Protein AF-A0AAX2MD12-F1 (afdb_monomer_lite)

Sequence (86 aa):
MQRLKDKVGNCSNASSEVESHDVWGVLIGDPGRGIPAIIEMATYARFNCVIGSAALARPDMMLDPHCQTMGLYGPECWTYTLPISC

Radius of gyration: 22.0 Å; chains: 1; bounding box: 60×24×50 Å

pLDDT: mean 83.23, std 18.04, range [32.66, 98.25]

Foldseek 3Di:
DADWDPDPDPPVDTHDDDDDDPDDDDDQDDPPCVCVSCVVVVVVVVVVVVVVVVVVVVCVLVVPVQCVVVVHDDPVSVVPPDPPDD

Organism: Chromobacterium violaceum (NCBI:txid536)

InterPro domains:
  IPR052904 Acyl-CoA dehydrogenase-like protein [PTHR42707] (1-58)

S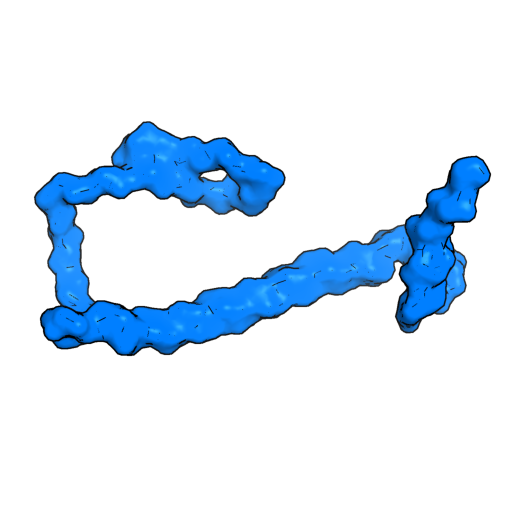econdary structure (DSSP, 8-state):
--EE---SS-TTS--EE---SS------SSTT-HHHHHHHHHHHHHHHHHHHHHHHHHHHHHH-HHHHHTT--SHHHHHHS-----

Structure (mmCIF, N/CA/C/O backbone):
data_AF-A0AAX2MD12-F1
#
_entry.id   AF-A0AAX2MD12-F1
#
loop_
_atom_site.group_PDB
_atom_site.id
_atom_site.type_symbol
_atom_site.label_atom_id
_atom_site.label_alt_id
_atom_site.label_comp_id
_atom_site.label_asym_id
_atom_site.label_entity_id
_atom_site.label_seq_id
_atom_site.pdbx_PDB_ins_code
_atom_site.Cartn_x
_atom_site.Cartn_y
_atom_site.Cartn_z
_atom_site.occupancy
_atom_site.B_iso_or_equiv
_atom_site.auth_seq_id
_atom_site.auth_comp_id
_atom_site.auth_asym_id
_atom_site.auth_atom_id
_atom_site.pdbx_PDB_model_num
ATOM 1 N N . MET A 1 1 ? 1.488 12.844 15.049 1.00 76.06 1 MET A N 1
ATOM 2 C CA . MET A 1 1 ? 2.571 12.346 14.168 1.00 76.06 1 MET A CA 1
ATOM 3 C C . MET A 1 1 ? 3.825 12.284 15.019 1.00 76.06 1 MET A C 1
ATOM 5 O O . MET A 1 1 ? 4.222 13.335 15.500 1.00 76.06 1 MET A O 1
ATOM 9 N N . GLN A 1 2 ? 4.377 11.096 15.273 1.00 89.69 2 GLN A N 1
ATOM 10 C CA . GLN A 1 2 ? 5.537 10.937 16.161 1.00 89.69 2 GLN A CA 1
ATOM 11 C C . GLN A 1 2 ? 6.840 11.255 15.416 1.00 89.69 2 GLN A C 1
ATOM 13 O O . GLN A 1 2 ? 7.590 12.145 15.805 1.00 89.69 2 GLN A O 1
ATOM 18 N N . ARG A 1 3 ? 7.096 10.560 14.298 1.00 93.62 3 ARG A N 1
ATOM 19 C CA . ARG A 1 3 ? 8.342 10.702 13.528 1.00 93.62 3 ARG A CA 1
ATOM 20 C C . ARG A 1 3 ? 8.167 10.280 12.066 1.00 93.62 3 ARG A C 1
ATOM 22 O O . ARG A 1 3 ? 7.287 9.475 11.757 1.00 93.62 3 ARG A O 1
ATOM 29 N N . LEU A 1 4 ? 9.017 10.799 11.177 1.00 95.50 4 LEU A N 1
ATOM 30 C CA . LEU A 1 4 ? 9.203 10.277 9.818 1.00 95.50 4 LEU A CA 1
ATOM 31 C C . LEU A 1 4 ? 10.271 9.184 9.790 1.00 95.50 4 LEU A C 1
ATOM 33 O O . LEU A 1 4 ? 11.284 9.266 10.480 1.00 95.50 4 LEU A O 1
ATOM 37 N N . LYS A 1 5 ? 10.052 8.163 8.967 1.00 94.50 5 LYS A N 1
ATOM 38 C CA . LYS A 1 5 ? 11.024 7.087 8.786 1.00 94.50 5 LYS A CA 1
ATOM 39 C C . LYS A 1 5 ? 12.239 7.597 8.020 1.00 94.50 5 LYS A C 1
ATOM 41 O O . LYS A 1 5 ? 12.081 8.192 6.955 1.00 94.50 5 LYS A O 1
ATOM 46 N N . ASP A 1 6 ? 13.421 7.279 8.534 1.00 95.44 6 ASP A N 1
ATOM 47 C CA . ASP A 1 6 ? 14.659 7.338 7.766 1.00 95.44 6 ASP A CA 1
ATOM 48 C C . ASP A 1 6 ? 14.746 6.073 6.904 1.00 95.44 6 ASP A C 1
ATOM 50 O O . ASP A 1 6 ? 14.728 4.953 7.422 1.00 95.44 6 ASP A O 1
ATOM 54 N N . LYS A 1 7 ? 14.691 6.235 5.580 1.00 96.25 7 LYS A N 1
ATOM 55 C 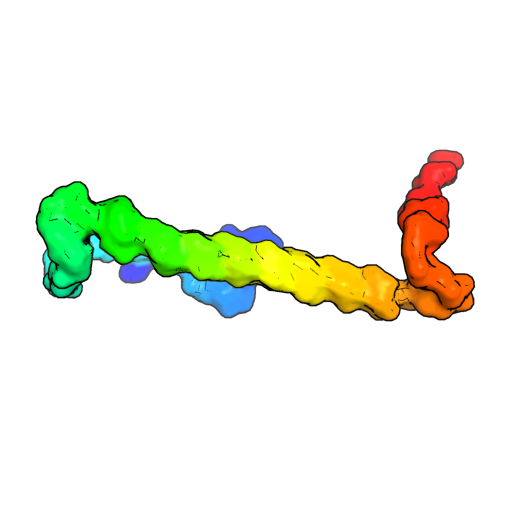CA . LYS A 1 7 ? 14.475 5.130 4.639 1.00 96.25 7 LYS A CA 1
ATOM 56 C C . LYS A 1 7 ? 15.677 4.960 3.725 1.00 96.25 7 LYS A C 1
ATOM 58 O O . LYS A 1 7 ? 16.195 5.927 3.190 1.00 96.25 7 LYS A O 1
ATOM 63 N N . VAL A 1 8 ? 16.029 3.703 3.454 1.00 97.00 8 VAL A N 1
ATOM 64 C CA . VAL A 1 8 ? 17.082 3.328 2.489 1.00 97.00 8 VAL A CA 1
ATOM 65 C C . VAL A 1 8 ? 16.722 3.670 1.035 1.00 97.00 8 VAL A C 1
ATOM 67 O O . VAL A 1 8 ? 17.591 3.829 0.188 1.00 97.00 8 VAL A O 1
ATOM 70 N N . GLY A 1 9 ? 15.430 3.790 0.735 1.00 93.94 9 GLY A N 1
ATOM 71 C CA . GLY A 1 9 ? 14.913 4.122 -0.585 1.00 93.94 9 GLY A CA 1
ATOM 72 C C . GLY A 1 9 ? 13.485 4.648 -0.497 1.00 93.94 9 GLY A C 1
ATOM 73 O O . GLY A 1 9 ? 12.896 4.721 0.585 1.00 93.94 9 GLY A O 1
ATOM 74 N N . ASN A 1 10 ? 12.909 5.026 -1.642 1.00 94.75 10 ASN A N 1
ATOM 75 C CA . ASN A 1 10 ? 11.595 5.679 -1.692 1.00 94.75 10 ASN A CA 1
ATOM 76 C C . ASN A 1 10 ? 11.527 6.919 -0.765 1.00 94.75 10 ASN A C 1
ATOM 78 O O . ASN A 1 10 ? 10.503 7.172 -0.127 1.00 94.75 10 ASN A O 1
ATOM 82 N N . CYS A 1 11 ? 12.636 7.657 -0.628 1.00 95.69 11 CYS A N 1
ATOM 83 C CA . CYS A 1 11 ? 12.771 8.794 0.293 1.00 95.69 11 CYS A CA 1
ATOM 84 C C . CYS A 1 11 ? 11.906 9.993 -0.113 1.00 95.69 11 CYS A C 1
ATOM 86 O O . CYS A 1 11 ? 11.568 10.816 0.728 1.00 95.69 11 CYS A O 1
ATOM 88 N N . SER A 1 12 ? 11.500 10.054 -1.385 1.00 95.38 12 SER A N 1
ATOM 89 C CA . SER A 1 12 ? 10.546 11.037 -1.902 1.00 95.38 12 SER A CA 1
ATOM 90 C C . SER A 1 12 ? 9.148 10.903 -1.292 1.00 95.38 12 SER A C 1
ATOM 92 O O . SER A 1 12 ? 8.412 11.883 -1.233 1.00 95.38 12 SER A O 1
ATOM 94 N N . ASN A 1 13 ? 8.767 9.714 -0.816 1.00 95.75 13 ASN A N 1
ATOM 95 C CA . ASN A 1 13 ? 7.494 9.507 -0.131 1.00 95.75 13 ASN A CA 1
ATOM 96 C C . ASN A 1 13 ? 7.631 9.835 1.368 1.00 95.75 13 ASN A C 1
ATOM 98 O O . ASN A 1 13 ? 8.495 9.279 2.038 1.00 95.75 13 ASN A O 1
ATOM 102 N N . ALA A 1 14 ? 6.774 10.666 1.956 1.00 96.25 14 ALA A N 1
ATOM 103 C CA . ALA A 1 14 ? 6.814 10.913 3.401 1.00 96.25 14 ALA A CA 1
ATOM 104 C C . ALA A 1 14 ? 6.093 9.778 4.150 1.00 96.25 14 ALA A C 1
ATOM 106 O O . ALA A 1 14 ? 4.874 9.653 4.085 1.00 96.25 14 ALA A O 1
ATOM 107 N N . SER A 1 15 ? 6.835 8.922 4.858 1.00 96.50 15 SER A N 1
ATOM 108 C CA . SER A 1 15 ? 6.259 7.808 5.628 1.00 96.50 15 SER A CA 1
ATOM 109 C C . SER A 1 15 ? 6.416 8.067 7.125 1.00 96.50 15 SER A C 1
ATOM 111 O O . SER A 1 15 ? 7.543 8.198 7.597 1.00 96.50 15 SER A O 1
ATOM 113 N N . SER A 1 16 ? 5.307 8.135 7.864 1.00 95.69 16 SER A N 1
ATOM 114 C CA . SER A 1 16 ? 5.275 8.512 9.283 1.00 95.69 16 SER A CA 1
ATOM 115 C C . SER A 1 16 ? 4.840 7.376 10.213 1.00 95.69 16 SER A C 1
ATOM 117 O O . SER A 1 16 ? 4.178 6.422 9.804 1.00 95.69 16 SER A O 1
ATOM 119 N N . GLU A 1 17 ? 5.217 7.496 11.484 1.00 95.94 17 GLU A N 1
ATOM 120 C CA . GLU A 1 17 ? 4.683 6.725 12.611 1.00 95.94 17 GLU A CA 1
ATOM 121 C C . GLU A 1 17 ? 3.629 7.582 13.334 1.00 95.94 17 GLU A C 1
ATOM 123 O O . GLU A 1 17 ? 3.886 8.739 13.695 1.00 95.94 17 GLU A O 1
ATOM 128 N N . VAL A 1 18 ? 2.413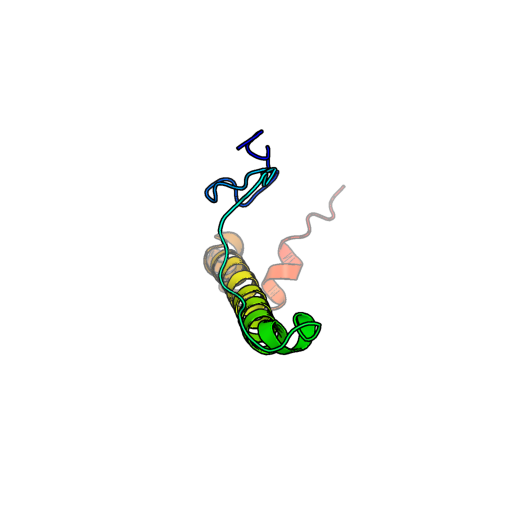 7.047 13.496 1.00 94.44 18 VAL A N 1
ATOM 129 C CA . VAL A 1 18 ? 1.257 7.779 14.036 1.00 94.44 18 VAL A CA 1
ATOM 130 C C . VAL A 1 18 ? 0.551 6.942 15.091 1.00 94.44 18 VAL A C 1
ATOM 132 O O . VAL A 1 18 ? 0.150 5.814 14.828 1.00 94.44 18 VAL A O 1
ATOM 135 N N . GLU A 1 19 ? 0.352 7.536 16.263 1.00 94.38 19 GLU A N 1
ATOM 136 C CA . GLU A 1 19 ? -0.553 7.037 17.294 1.00 94.38 19 GLU A CA 1
ATOM 137 C C . GLU A 1 19 ? -1.888 7.767 17.170 1.00 94.38 19 GLU A C 1
ATOM 139 O O . GLU A 1 19 ? -1.927 8.981 16.946 1.00 94.38 19 GLU A O 1
ATOM 144 N N . SER A 1 20 ? -2.978 7.011 17.270 1.00 92.38 20 SER A N 1
ATOM 145 C CA . SER A 1 20 ? -4.335 7.529 17.115 1.00 92.38 20 SER A CA 1
ATOM 146 C C . SER A 1 20 ? -5.058 7.433 18.453 1.00 92.38 20 SER A C 1
ATOM 148 O O . SER A 1 20 ? -5.418 6.338 18.877 1.00 92.38 20 SER A O 1
ATOM 150 N N . HIS A 1 21 ? -5.259 8.575 19.109 1.00 94.50 21 HIS A N 1
ATOM 151 C CA . HIS A 1 21 ? -6.051 8.692 20.334 1.00 94.50 21 HIS A CA 1
ATOM 152 C C . HIS A 1 21 ? -7.366 9.387 20.001 1.00 94.50 21 HIS A C 1
ATOM 154 O O . HIS A 1 21 ? -7.340 10.470 19.418 1.00 94.50 21 HIS A O 1
ATOM 160 N N . ASP A 1 22 ? -8.487 8.737 20.320 1.00 94.44 22 ASP A N 1
ATOM 161 C CA . ASP A 1 22 ? -9.848 9.242 20.088 1.00 94.44 22 ASP A CA 1
ATOM 162 C C . ASP A 1 22 ? -10.076 9.794 18.669 1.00 94.44 22 ASP A C 1
ATOM 164 O O . ASP A 1 22 ? -10.768 10.790 18.454 1.00 94.44 22 ASP A O 1
ATOM 168 N N . VAL A 1 23 ? -9.469 9.139 17.671 1.00 95.25 23 VAL A N 1
ATOM 169 C CA . VAL A 1 23 ? -9.609 9.544 16.273 1.00 95.25 23 VAL A CA 1
ATOM 170 C C . VAL A 1 23 ? -11.014 9.219 15.777 1.00 95.25 23 VAL A C 1
ATOM 172 O O . VAL A 1 23 ? -11.511 8.102 15.932 1.00 95.25 23 VAL A O 1
ATOM 175 N N . TRP A 1 24 ? -11.657 10.195 15.145 1.00 97.25 24 TRP A N 1
ATOM 176 C CA . TRP A 1 24 ? -12.925 9.963 14.472 1.00 97.25 24 TRP A CA 1
ATOM 177 C C . TRP A 1 24 ? -12.702 9.167 13.181 1.00 97.25 24 TRP A C 1
ATOM 179 O O . TRP A 1 24 ? -11.827 9.498 12.379 1.00 97.25 24 TRP A O 1
ATOM 189 N N . GLY A 1 25 ? -13.507 8.128 12.969 1.00 94.31 25 GLY A N 1
ATOM 190 C CA . GLY A 1 25 ? -13.458 7.288 11.778 1.00 94.31 25 GLY A CA 1
ATOM 191 C C . GLY A 1 25 ? -14.845 6.804 11.368 1.00 94.31 25 GLY A C 1
ATOM 192 O O . GLY A 1 25 ? -15.756 6.718 12.190 1.00 94.31 25 GLY A O 1
ATOM 193 N N . VAL A 1 26 ? -14.993 6.479 10.083 1.00 96.00 26 VAL A N 1
ATOM 194 C CA . VAL A 1 26 ? -16.219 5.905 9.512 1.00 96.00 26 VAL A CA 1
ATOM 195 C C . VAL A 1 26 ? -15.990 4.424 9.240 1.00 96.00 26 VAL A C 1
ATOM 197 O O . VAL A 1 26 ? -14.957 4.042 8.689 1.00 96.00 26 VAL A O 1
ATOM 200 N N . LEU A 1 27 ? -16.957 3.586 9.616 1.00 95.56 27 LEU A N 1
ATOM 201 C CA . LEU A 1 27 ? -16.911 2.159 9.318 1.00 95.56 27 LEU A CA 1
ATOM 202 C C . LEU A 1 27 ? -17.125 1.931 7.815 1.00 95.56 27 LEU A C 1
ATOM 204 O O . LEU A 1 27 ? -18.111 2.395 7.246 1.00 95.56 27 LEU A O 1
ATOM 208 N N . ILE A 1 28 ? -16.212 1.190 7.188 1.00 95.38 28 ILE A N 1
ATOM 209 C CA . ILE A 1 28 ? -16.330 0.749 5.796 1.00 95.38 28 ILE A CA 1
ATOM 210 C C . ILE A 1 28 ? -16.558 -0.764 5.798 1.00 95.38 28 ILE A C 1
ATOM 212 O O . ILE A 1 28 ? -15.707 -1.521 6.266 1.00 95.38 28 ILE A O 1
ATOM 216 N N . GLY A 1 29 ? -17.698 -1.190 5.253 1.00 93.19 29 GLY A N 1
ATOM 217 C CA . GLY A 1 29 ? -18.133 -2.588 5.262 1.00 93.19 29 GLY A CA 1
ATOM 218 C C . GLY A 1 29 ? -18.757 -3.020 6.592 1.00 93.19 29 GLY A C 1
ATOM 219 O O . GLY A 1 29 ? -19.110 -2.193 7.431 1.00 93.19 29 GLY A O 1
ATOM 220 N N . ASP A 1 30 ? -18.901 -4.333 6.774 1.00 95.38 30 ASP A N 1
ATOM 221 C CA . ASP A 1 30 ? -19.554 -4.901 7.955 1.00 95.38 30 ASP A CA 1
ATOM 222 C C . ASP A 1 30 ? -18.593 -5.051 9.152 1.00 95.38 30 ASP A C 1
ATOM 224 O O . ASP A 1 30 ? -17.409 -5.381 8.970 1.00 95.38 30 ASP A O 1
ATOM 228 N N . PRO A 1 31 ? -19.083 -4.896 10.400 1.00 95.12 31 PRO A N 1
ATOM 229 C CA . PRO A 1 31 ? -18.294 -5.162 11.599 1.00 95.12 31 PRO A CA 1
ATOM 230 C C . PRO A 1 31 ? -17.657 -6.559 11.574 1.00 95.12 31 PRO A C 1
ATOM 232 O O . PRO A 1 31 ? -18.303 -7.560 11.272 1.00 95.12 31 PRO A O 1
ATOM 235 N N . GLY A 1 32 ? -16.359 -6.637 11.880 1.00 95.25 32 GLY A N 1
ATOM 236 C CA . GLY A 1 32 ? -15.603 -7.896 11.859 1.00 95.25 32 GLY A CA 1
ATOM 237 C C . GLY A 1 32 ? -15.208 -8.397 10.462 1.00 95.25 32 GLY A C 1
ATOM 238 O O . GLY A 1 32 ? -14.526 -9.416 10.352 1.00 95.25 32 GLY A O 1
ATOM 239 N N . ARG A 1 33 ? -15.568 -7.685 9.384 1.00 96.06 33 ARG A N 1
ATOM 240 C CA . ARG A 1 33 ? -15.266 -8.058 7.988 1.00 96.06 33 ARG A CA 1
ATOM 241 C C . ARG A 1 33 ? -14.253 -7.116 7.321 1.00 96.06 33 ARG A C 1
ATOM 243 O O . ARG A 1 33 ? -14.304 -6.891 6.118 1.00 96.06 33 ARG A O 1
ATOM 250 N N . GLY A 1 34 ? -13.268 -6.628 8.079 1.00 95.88 34 GLY A N 1
ATOM 251 C CA . GLY A 1 34 ? -12.242 -5.709 7.564 1.00 95.88 34 GLY A CA 1
ATOM 252 C C . GLY A 1 34 ? -11.357 -6.299 6.456 1.00 95.88 34 GLY A C 1
ATOM 253 O O . 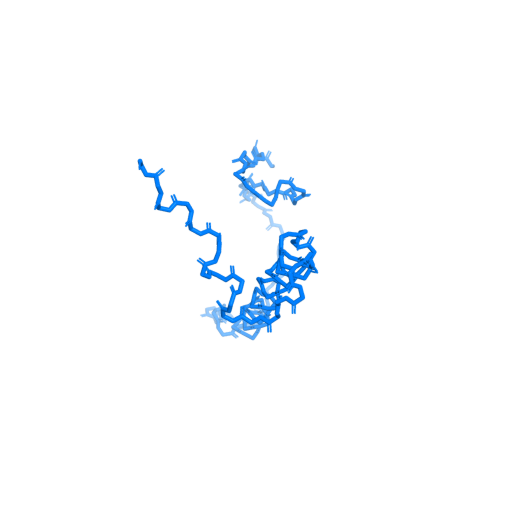GLY A 1 34 ? -11.116 -5.641 5.451 1.00 95.88 34 GLY A O 1
ATOM 254 N N . ILE A 1 35 ? -10.916 -7.559 6.588 1.00 96.50 35 ILE A N 1
ATOM 255 C CA . ILE A 1 35 ? -10.077 -8.233 5.574 1.00 96.50 35 ILE A CA 1
ATOM 256 C C . ILE A 1 35 ? -10.771 -8.290 4.202 1.00 96.50 35 ILE A C 1
ATOM 258 O O . ILE A 1 35 ? -10.183 -7.814 3.231 1.00 96.50 35 ILE A O 1
ATOM 262 N N . PRO A 1 36 ? -12.000 -8.830 4.078 1.00 95.81 36 PRO A N 1
ATOM 263 C CA . PRO A 1 36 ? -12.681 -8.846 2.789 1.00 95.81 36 PRO A CA 1
ATOM 264 C C . PRO A 1 36 ? -13.037 -7.441 2.286 1.00 95.81 36 PRO A C 1
ATOM 266 O O . PRO A 1 36 ? -13.077 -7.257 1.077 1.00 95.81 36 PRO A O 1
ATOM 269 N N . ALA A 1 37 ? -13.218 -6.446 3.162 1.00 95.62 37 ALA A N 1
ATOM 270 C CA . ALA A 1 37 ? -13.453 -5.064 2.736 1.00 95.62 37 ALA A CA 1
ATOM 271 C C . ALA A 1 37 ? -12.239 -4.428 2.025 1.00 95.62 37 ALA A C 1
ATOM 273 O O . ALA A 1 37 ? -12.420 -3.587 1.150 1.00 95.62 37 ALA A O 1
ATOM 274 N N . ILE A 1 38 ? -11.004 -4.829 2.360 1.00 96.94 38 ILE A N 1
ATOM 275 C CA . ILE A 1 38 ? -9.778 -4.249 1.770 1.00 96.94 38 ILE A CA 1
ATOM 276 C C . ILE A 1 38 ? -9.115 -5.127 0.702 1.00 96.94 38 ILE A C 1
ATOM 278 O O . ILE A 1 38 ? -8.162 -4.684 0.058 1.00 96.94 38 ILE A O 1
ATOM 282 N N . ILE A 1 39 ? -9.558 -6.376 0.525 1.00 97.19 39 ILE A N 1
ATOM 283 C CA . ILE A 1 39 ? -8.817 -7.366 -0.274 1.00 97.19 39 ILE A CA 1
ATOM 284 C C . ILE A 1 39 ? -8.729 -6.992 -1.757 1.00 97.19 39 ILE A C 1
ATOM 286 O O . ILE A 1 39 ? -7.707 -7.235 -2.404 1.00 97.19 39 ILE A O 1
ATOM 290 N N . GLU A 1 40 ? -9.768 -6.349 -2.283 1.00 96.56 40 GLU A N 1
ATOM 291 C CA . GLU A 1 40 ? -9.786 -5.859 -3.657 1.00 96.56 40 GLU A CA 1
ATOM 292 C C . GLU A 1 40 ? -8.769 -4.723 -3.842 1.00 96.56 40 GLU A C 1
ATOM 294 O O . GLU A 1 40 ? -7.897 -4.801 -4.708 1.00 96.56 40 GLU A O 1
ATOM 299 N N . MET A 1 41 ? -8.782 -3.724 -2.953 1.00 97.94 41 MET A N 1
ATOM 300 C CA . MET A 1 41 ? -7.796 -2.637 -2.955 1.00 97.94 41 MET A CA 1
ATOM 301 C C . MET A 1 41 ? -6.362 -3.172 -2.830 1.00 97.94 41 MET A C 1
ATOM 303 O O . MET A 1 41 ? -5.477 -2.767 -3.587 1.00 97.94 41 MET A O 1
ATOM 307 N N . ALA A 1 42 ? -6.131 -4.146 -1.944 1.00 97.94 42 ALA A N 1
ATOM 308 C CA . ALA A 1 42 ? -4.825 -4.782 -1.787 1.00 97.94 42 ALA A CA 1
ATOM 309 C C . ALA A 1 42 ? -4.364 -5.508 -3.065 1.00 97.94 42 ALA A C 1
ATOM 311 O O . ALA A 1 42 ? -3.167 -5.555 -3.357 1.00 97.94 42 ALA A O 1
ATOM 312 N N . THR A 1 43 ? -5.297 -6.053 -3.848 1.00 98.25 43 THR A N 1
ATOM 313 C CA . THR A 1 43 ? -4.995 -6.695 -5.135 1.00 98.25 43 THR A CA 1
ATOM 314 C C . THR A 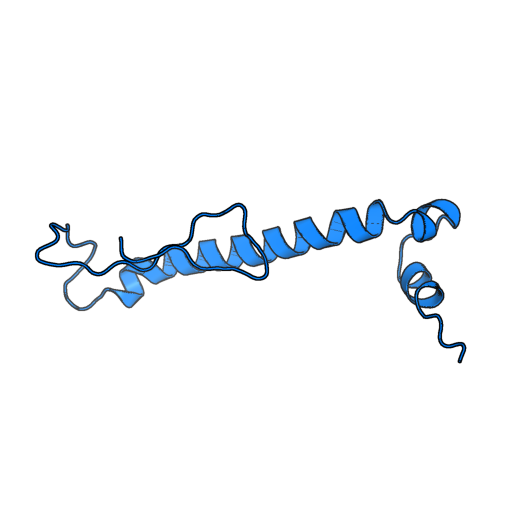1 43 ? -4.500 -5.669 -6.153 1.00 98.25 43 THR A C 1
ATOM 316 O O . THR A 1 43 ? -3.454 -5.884 -6.770 1.00 98.25 43 THR A O 1
ATOM 319 N N . TYR A 1 44 ? -5.158 -4.511 -6.258 1.00 98.19 44 TYR A N 1
ATOM 320 C CA . TYR A 1 44 ? -4.676 -3.416 -7.106 1.00 98.19 44 TYR A CA 1
ATOM 321 C C . TYR A 1 44 ? -3.326 -2.862 -6.640 1.00 98.19 44 TYR A C 1
ATOM 323 O O . TYR A 1 44 ? -2.454 -2.592 -7.466 1.00 98.19 44 TYR A O 1
ATOM 331 N N . ALA A 1 45 ? -3.102 -2.739 -5.330 1.00 97.38 45 ALA A N 1
ATOM 332 C CA . ALA A 1 45 ? -1.810 -2.308 -4.801 1.00 97.38 45 ALA A CA 1
ATOM 333 C C . ALA A 1 45 ? -0.671 -3.253 -5.232 1.00 97.38 45 ALA A C 1
ATOM 335 O O . ALA A 1 45 ? 0.375 -2.788 -5.681 1.00 97.38 45 ALA A O 1
ATOM 336 N N . ARG A 1 46 ? -0.893 -4.575 -5.189 1.00 98.19 46 ARG A N 1
ATOM 337 C CA . ARG A 1 46 ? 0.086 -5.569 -5.671 1.00 98.19 46 ARG A CA 1
ATOM 338 C C . ARG A 1 46 ? 0.357 -5.437 -7.164 1.00 98.19 46 ARG A C 1
ATOM 340 O O . ARG A 1 46 ? 1.513 -5.484 -7.574 1.00 98.19 46 ARG A O 1
ATOM 347 N N . PHE A 1 47 ? -0.688 -5.251 -7.965 1.00 97.75 47 PHE A N 1
ATOM 348 C CA . PHE A 1 47 ? -0.538 -5.039 -9.402 1.00 97.75 47 PHE A CA 1
ATOM 349 C C . PHE A 1 47 ? 0.318 -3.800 -9.704 1.00 97.75 47 PHE A C 1
ATOM 351 O O . PHE A 1 47 ? 1.253 -3.872 -10.501 1.00 97.75 47 PHE A O 1
ATOM 358 N N . ASN A 1 48 ? 0.084 -2.700 -8.984 1.00 97.25 48 ASN A N 1
ATOM 359 C CA . ASN A 1 48 ? 0.900 -1.492 -9.094 1.00 97.25 48 ASN A CA 1
ATOM 360 C C . ASN A 1 48 ? 2.362 -1.726 -8.689 1.00 97.25 48 ASN A C 1
ATOM 362 O O . ASN A 1 48 ? 3.254 -1.185 -9.337 1.00 97.25 48 ASN A O 1
ATOM 366 N N . CYS A 1 49 ? 2.638 -2.551 -7.672 1.00 96.56 49 CYS A N 1
ATOM 367 C CA . CYS A 1 49 ? 4.015 -2.917 -7.329 1.00 96.56 49 CYS A CA 1
ATOM 368 C C . CYS A 1 49 ? 4.714 -3.649 -8.482 1.00 96.56 49 CYS A C 1
ATOM 370 O O . CYS A 1 49 ? 5.848 -3.310 -8.806 1.00 96.56 49 CYS A O 1
ATOM 372 N N . VAL A 1 50 ? 4.038 -4.604 -9.133 1.00 97.38 50 VAL A N 1
ATOM 373 C CA . VAL A 1 50 ? 4.606 -5.349 -10.272 1.00 97.38 50 VAL A CA 1
ATOM 374 C C . VAL A 1 50 ? 4.912 -4.412 -11.438 1.00 97.38 50 VAL A C 1
ATOM 376 O O . VAL A 1 50 ? 6.017 -4.446 -11.982 1.00 97.38 50 VAL A O 1
ATOM 379 N N . ILE A 1 51 ? 3.966 -3.536 -11.789 1.00 96.94 51 ILE A N 1
ATOM 380 C CA . ILE A 1 51 ? 4.176 -2.534 -12.841 1.00 96.94 51 ILE A CA 1
ATOM 381 C C . ILE A 1 51 ? 5.320 -1.592 -12.466 1.00 96.94 51 ILE A C 1
ATOM 383 O O . ILE A 1 51 ? 6.185 -1.339 -13.298 1.00 96.94 51 ILE A O 1
ATOM 387 N N . GLY A 1 52 ? 5.349 -1.096 -11.228 1.00 93.69 52 GLY A N 1
ATOM 388 C CA . GLY A 1 52 ? 6.383 -0.184 -10.747 1.00 93.69 52 GLY A CA 1
ATOM 389 C C . GLY A 1 52 ? 7.778 -0.803 -10.812 1.00 93.69 52 GLY A C 1
ATOM 390 O O . GLY A 1 52 ? 8.698 -0.181 -11.334 1.00 93.69 52 GLY A O 1
ATOM 391 N N . SER A 1 53 ? 7.935 -2.051 -10.364 1.00 93.56 53 SER A N 1
ATOM 392 C CA . SER A 1 53 ? 9.204 -2.780 -10.465 1.00 93.56 53 SER A CA 1
ATOM 393 C C . SER A 1 53 ? 9.641 -2.981 -11.916 1.00 93.56 53 SER A C 1
ATOM 395 O O . SER A 1 53 ? 10.804 -2.744 -12.239 1.00 93.56 53 SER A O 1
ATOM 397 N N . ALA A 1 54 ? 8.718 -3.354 -12.808 1.00 92.88 54 ALA A N 1
ATOM 398 C CA . ALA A 1 54 ? 9.027 -3.474 -14.230 1.00 92.88 54 ALA A CA 1
ATOM 399 C C . ALA A 1 54 ? 9.426 -2.117 -14.834 1.00 92.88 54 ALA A C 1
ATOM 401 O O . ALA A 1 54 ? 10.415 -2.030 -15.555 1.00 92.88 54 ALA A O 1
ATOM 402 N N . ALA A 1 55 ? 8.704 -1.046 -14.504 1.00 91.31 55 ALA A N 1
ATOM 403 C CA . ALA A 1 55 ? 8.985 0.299 -14.992 1.00 91.31 55 ALA A CA 1
ATOM 404 C C . ALA A 1 55 ? 10.341 0.838 -14.514 1.00 91.31 55 ALA A C 1
ATOM 406 O O . ALA A 1 55 ? 10.956 1.605 -15.244 1.00 91.31 55 ALA A O 1
ATOM 407 N N . LEU A 1 56 ? 10.820 0.428 -13.334 1.00 88.94 56 LEU A N 1
ATOM 408 C CA . LEU A 1 56 ? 12.153 0.786 -12.840 1.00 88.94 56 LEU A CA 1
ATOM 409 C C . LEU A 1 56 ? 13.272 -0.008 -13.532 1.00 88.94 56 LEU A C 1
ATOM 411 O O . LEU A 1 56 ? 14.316 0.560 -13.828 1.00 88.94 56 LEU A O 1
ATOM 415 N N . ALA A 1 57 ? 13.056 -1.290 -13.841 1.00 87.81 57 ALA A N 1
ATOM 416 C CA . ALA A 1 57 ? 14.070 -2.134 -14.484 1.00 87.81 57 ALA A CA 1
ATOM 417 C C . ALA A 1 57 ? 14.265 -1.832 -15.984 1.00 87.81 57 ALA A C 1
ATOM 419 O O . ALA A 1 57 ? 15.347 -2.003 -16.539 1.00 87.81 57 ALA A O 1
ATOM 420 N N . ARG A 1 58 ? 13.206 -1.398 -16.674 1.00 81.62 58 ARG A N 1
ATOM 421 C CA . ARG A 1 58 ? 13.214 -1.168 -18.130 1.00 81.62 58 ARG A CA 1
ATOM 422 C C . ARG A 1 58 ? 14.176 -0.064 -18.595 1.00 81.62 58 ARG A C 1
ATOM 424 O O . ARG A 1 58 ? 14.934 -0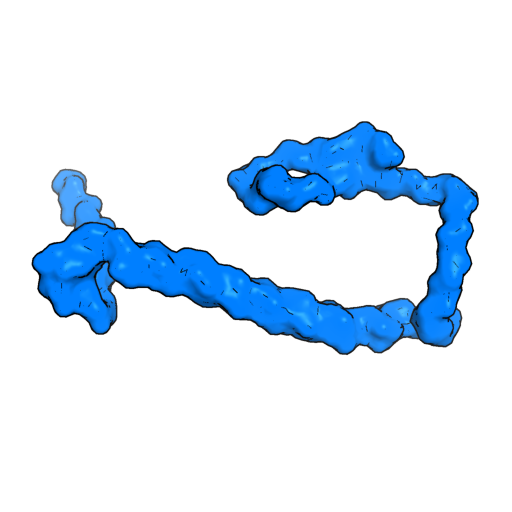.338 -19.523 1.00 81.62 58 ARG A O 1
ATOM 431 N N . PRO A 1 59 ? 14.170 1.155 -18.022 1.00 79.81 59 PRO A N 1
ATOM 432 C CA . PRO A 1 59 ? 15.100 2.199 -18.429 1.00 79.81 59 PRO A CA 1
ATOM 433 C C . PRO A 1 59 ? 16.543 1.851 -18.072 1.00 79.81 59 PRO A C 1
ATOM 435 O O . PRO A 1 59 ? 17.415 2.201 -18.847 1.00 79.81 59 PRO A O 1
ATOM 438 N N . ASP A 1 60 ? 16.796 1.131 -16.977 1.00 76.69 60 ASP A N 1
ATOM 439 C CA . ASP A 1 60 ? 18.145 0.678 -16.610 1.00 76.69 60 ASP A CA 1
ATOM 440 C C . ASP A 1 60 ? 18.765 -0.178 -17.728 1.00 76.69 60 ASP A C 1
ATOM 442 O O . ASP A 1 60 ? 19.841 0.127 -18.228 1.00 76.69 60 ASP A O 1
ATOM 446 N N . MET A 1 61 ? 18.009 -1.150 -18.250 1.00 70.38 61 MET A N 1
ATOM 447 C CA . MET A 1 61 ? 18.443 -1.967 -19.389 1.00 70.38 61 MET A CA 1
ATOM 448 C C . MET A 1 61 ? 18.536 -1.181 -20.710 1.00 70.38 61 MET A C 1
ATOM 450 O O . MET A 1 61 ? 19.402 -1.453 -21.536 1.00 70.38 61 MET A O 1
ATOM 454 N N . MET A 1 62 ? 17.616 -0.245 -20.965 1.00 73.94 62 MET A N 1
ATOM 455 C CA . MET A 1 62 ? 17.551 0.472 -22.250 1.00 73.94 62 MET A CA 1
ATOM 456 C C . MET A 1 62 ? 18.531 1.643 -22.344 1.00 73.94 62 MET A C 1
ATOM 458 O O . MET A 1 62 ? 18.946 2.001 -23.447 1.00 73.94 62 MET A O 1
ATOM 462 N N . LEU A 1 63 ? 18.845 2.275 -21.214 1.00 73.69 63 LEU A N 1
ATOM 463 C CA . LEU A 1 63 ? 19.694 3.460 -21.116 1.00 73.69 63 LEU A CA 1
ATOM 464 C C . LEU A 1 63 ? 21.121 3.128 -20.675 1.00 73.69 63 LEU A C 1
ATOM 466 O O . LEU A 1 63 ? 21.941 4.043 -20.643 1.00 73.69 63 LEU A O 1
ATOM 470 N N . ASP A 1 64 ? 21.429 1.861 -20.374 1.00 72.50 64 ASP A N 1
ATOM 471 C CA . ASP A 1 64 ? 22.799 1.425 -20.114 1.00 72.50 64 ASP A CA 1
ATOM 472 C C . ASP A 1 64 ? 23.693 1.710 -21.341 1.00 72.50 64 ASP A C 1
ATOM 474 O O . ASP A 1 64 ? 23.492 1.121 -22.413 1.00 72.50 64 ASP A O 1
ATOM 478 N N . PRO A 1 65 ? 24.697 2.601 -21.219 1.00 69.44 65 PRO A N 1
ATOM 479 C CA . PRO A 1 65 ? 25.569 2.962 -22.332 1.00 69.44 65 PRO A CA 1
ATOM 480 C C . PRO A 1 65 ? 26.336 1.761 -22.889 1.00 69.44 65 PRO A C 1
ATOM 482 O O . PRO A 1 65 ? 26.634 1.717 -24.084 1.00 69.44 65 PRO A O 1
ATOM 485 N N . HIS A 1 66 ? 26.651 0.779 -22.045 1.00 67.75 66 HIS A N 1
ATOM 486 C CA . HIS A 1 66 ? 27.372 -0.422 -22.448 1.00 67.75 66 HIS A CA 1
ATOM 487 C C . HIS A 1 66 ? 26.511 -1.314 -23.364 1.00 67.75 66 HIS A C 1
ATOM 489 O O . HIS A 1 66 ? 26.974 -1.704 -24.440 1.00 67.75 66 HIS A O 1
ATOM 495 N N . CYS A 1 67 ? 25.236 -1.530 -23.033 1.00 61.31 67 CYS A N 1
ATOM 496 C CA . CYS A 1 67 ? 24.270 -2.172 -23.930 1.00 61.31 67 CYS A CA 1
ATOM 497 C C . CYS A 1 67 ? 24.056 -1.395 -25.241 1.00 61.31 67 CYS A C 1
ATOM 499 O O . CYS A 1 67 ? 24.055 -1.992 -26.322 1.00 61.31 67 CYS A O 1
ATOM 501 N N . GLN A 1 68 ? 23.927 -0.064 -25.176 1.00 64.25 68 GLN A N 1
ATOM 502 C CA . GLN A 1 68 ? 23.693 0.765 -26.367 1.00 64.25 68 GLN A CA 1
ATOM 503 C C . GLN A 1 68 ? 24.877 0.760 -27.342 1.00 64.25 68 GLN A C 1
ATOM 505 O O . GLN A 1 68 ? 24.680 0.645 -28.551 1.00 64.25 68 GLN A O 1
ATOM 510 N N . THR A 1 69 ? 26.106 0.859 -26.829 1.00 65.00 69 THR A N 1
ATOM 511 C CA . THR A 1 69 ? 27.318 0.945 -27.664 1.00 65.00 69 THR A CA 1
ATOM 512 C C . THR A 1 69 ? 27.583 -0.357 -28.423 1.00 65.00 69 THR A C 1
ATOM 514 O O . THR A 1 69 ? 28.122 -0.330 -29.527 1.00 65.00 69 THR A O 1
ATOM 517 N N . MET A 1 70 ? 27.181 -1.499 -27.863 1.00 61.16 70 MET A N 1
ATOM 518 C CA . MET A 1 70 ? 27.373 -2.809 -28.491 1.00 61.16 70 MET A CA 1
ATOM 519 C C . MET A 1 70 ? 26.183 -3.269 -29.352 1.00 61.16 70 MET A C 1
ATOM 521 O O . MET A 1 70 ? 26.262 -4.331 -29.966 1.00 61.16 70 MET A O 1
ATOM 525 N N . GLY A 1 71 ? 25.091 -2.493 -29.427 1.00 60.12 71 GLY A N 1
ATOM 526 C CA . GLY A 1 71 ? 23.881 -2.872 -30.171 1.00 60.12 71 GLY A CA 1
ATOM 527 C C . GLY A 1 71 ? 23.210 -4.145 -29.640 1.00 60.12 71 GLY A C 1
ATOM 528 O O . GLY A 1 71 ? 22.504 -4.827 -30.383 1.00 60.12 71 GLY A O 1
ATOM 529 N N . LEU A 1 72 ? 23.470 -4.483 -28.375 1.00 57.78 72 LEU A N 1
ATOM 530 C CA . LEU A 1 72 ? 23.023 -5.708 -27.726 1.00 57.78 72 LEU A CA 1
ATOM 531 C C . LEU A 1 72 ? 21.695 -5.433 -27.017 1.00 57.78 72 LEU A C 1
ATOM 533 O O . LEU A 1 72 ? 21.599 -4.540 -26.177 1.00 57.78 72 LEU A O 1
ATOM 537 N N . TYR A 1 73 ? 20.664 -6.205 -27.356 1.00 59.88 73 TYR A N 1
ATOM 538 C CA . TYR A 1 73 ? 19.323 -6.069 -26.792 1.00 59.88 73 TYR A CA 1
ATOM 539 C C . TYR A 1 73 ? 18.822 -7.453 -26.380 1.00 59.88 73 TYR A C 1
ATOM 541 O O . TYR A 1 73 ? 18.001 -8.058 -27.064 1.00 59.88 73 TYR A O 1
ATOM 549 N N . GLY A 1 74 ? 19.309 -7.971 -25.251 1.00 58.84 74 GLY A N 1
ATOM 550 C CA . GLY A 1 74 ? 19.005 -9.350 -24.874 1.00 58.84 74 GLY A CA 1
ATOM 551 C C . GLY A 1 74 ? 19.970 -9.956 -23.851 1.00 58.84 74 GLY A C 1
ATOM 552 O O . GLY A 1 74 ? 20.706 -9.212 -23.196 1.00 58.84 74 GLY A O 1
ATOM 553 N N . PRO A 1 75 ? 19.966 -11.295 -23.670 1.00 56.53 75 PRO A N 1
ATOM 554 C CA . PRO A 1 75 ? 20.862 -12.013 -22.750 1.00 56.53 75 PRO A CA 1
ATOM 555 C C . PRO A 1 75 ? 22.350 -11.692 -22.970 1.00 56.53 75 PRO A C 1
ATOM 557 O O . PRO A 1 75 ? 23.130 -11.753 -22.022 1.00 56.53 75 PRO A O 1
ATOM 560 N N . GLU A 1 76 ? 22.719 -11.271 -24.178 1.00 55.56 76 GLU A N 1
ATOM 561 C CA . GLU A 1 76 ? 24.043 -10.776 -24.548 1.00 55.56 76 GLU A CA 1
ATOM 562 C C . GLU A 1 76 ? 24.536 -9.576 -23.712 1.00 55.56 76 GLU A C 1
ATOM 564 O O . GLU A 1 76 ? 25.735 -9.475 -23.466 1.00 55.56 76 GLU A O 1
ATOM 569 N N . CYS A 1 77 ? 23.657 -8.707 -23.196 1.00 54.84 77 CYS A N 1
ATOM 570 C CA . CYS A 1 77 ? 24.069 -7.622 -22.293 1.00 54.84 77 CYS A CA 1
ATOM 571 C C . CYS A 1 77 ? 24.618 -8.155 -20.961 1.00 54.84 77 CYS A C 1
ATOM 573 O O . CYS A 1 77 ? 25.642 -7.681 -20.476 1.00 54.84 77 CYS A O 1
ATOM 575 N N . TRP A 1 78 ? 23.969 -9.179 -20.398 1.00 52.97 78 TRP A N 1
ATOM 576 C CA . TRP A 1 78 ? 24.276 -9.736 -19.075 1.00 52.97 78 TRP A CA 1
ATOM 577 C C . TRP A 1 78 ? 25.606 -10.493 -19.046 1.00 52.97 78 TRP A C 1
ATOM 579 O O . TRP A 1 78 ? 26.238 -10.600 -17.997 1.00 52.97 78 TRP A O 1
ATOM 589 N N . THR A 1 79 ? 26.044 -11.011 -20.197 1.00 55.06 79 THR A N 1
ATOM 590 C CA . THR A 1 79 ? 27.333 -11.701 -20.343 1.00 55.06 79 THR A CA 1
ATOM 591 C C . THR A 1 79 ? 28.538 -10.770 -20.265 1.00 55.06 79 THR A C 1
ATOM 593 O O . THR A 1 79 ? 29.604 -11.223 -19.858 1.00 55.06 79 THR A O 1
ATOM 596 N N . TYR A 1 80 ? 28.391 -9.487 -20.609 1.00 53.28 80 TYR A N 1
ATOM 597 C CA . TYR A 1 80 ? 29.506 -8.532 -20.598 1.00 53.28 80 TYR A CA 1
ATOM 598 C C . TYR A 1 80 ? 29.573 -7.675 -19.318 1.00 53.28 80 TYR A C 1
ATOM 600 O O . TYR A 1 80 ? 30.610 -7.080 -19.041 1.00 53.28 80 TYR A O 1
ATOM 608 N N . THR A 1 81 ? 28.521 -7.656 -18.488 1.00 52.25 81 THR A N 1
ATOM 609 C CA . THR A 1 81 ? 28.486 -6.899 -17.217 1.00 52.25 81 THR A CA 1
ATOM 610 C C . THR A 1 81 ? 29.177 -7.609 -16.041 1.00 52.25 81 THR A C 1
ATOM 612 O O . THR A 1 81 ? 29.275 -7.032 -14.962 1.00 52.25 81 THR A O 1
ATOM 615 N N . LEU A 1 82 ? 29.660 -8.848 -16.197 1.00 49.69 82 LEU A N 1
ATOM 616 C CA . LEU A 1 82 ? 30.439 -9.534 -15.160 1.00 49.69 82 LEU A CA 1
ATOM 617 C C . LEU A 1 82 ? 31.944 -9.323 -15.387 1.00 49.69 82 LEU A C 1
ATOM 619 O O . LEU A 1 82 ? 32.547 -10.088 -16.142 1.00 49.69 82 LEU A O 1
ATOM 623 N N . PRO A 1 83 ? 32.609 -8.384 -14.688 1.00 46.16 83 PRO A N 1
ATOM 624 C CA . PRO A 1 83 ? 34.045 -8.466 -14.515 1.00 46.16 83 PRO A CA 1
ATOM 625 C C . PRO A 1 83 ? 34.322 -9.577 -13.492 1.00 46.16 83 PRO A C 1
ATOM 627 O O . PRO A 1 83 ? 34.616 -9.317 -12.328 1.00 46.16 83 PRO A O 1
ATOM 630 N N . ILE A 1 84 ? 34.229 -10.844 -13.910 1.00 45.41 84 ILE A N 1
ATOM 631 C CA . ILE A 1 84 ? 35.027 -11.895 -13.270 1.00 45.41 84 ILE A CA 1
ATOM 632 C C . ILE A 1 84 ? 36.417 -11.791 -13.892 1.00 45.41 84 ILE A C 1
ATOM 634 O O . ILE A 1 84 ? 36.805 -12.551 -14.773 1.00 45.41 84 ILE A O 1
ATOM 638 N N . SER A 1 85 ? 37.150 -10.791 -13.430 1.00 35.75 85 SER A N 1
ATOM 639 C CA . SER A 1 85 ? 38.604 -10.763 -13.469 1.00 35.75 85 SER A CA 1
ATOM 640 C C . SER A 1 85 ? 39.046 -10.190 -12.131 1.00 35.75 85 SER A C 1
ATOM 642 O O . SER A 1 85 ? 39.102 -8.974 -11.939 1.00 35.75 85 SER A O 1
ATOM 644 N N . CYS A 1 86 ? 39.246 -11.116 -11.194 1.00 32.66 86 CYS A N 1
ATOM 645 C CA . CYS A 1 86 ? 40.342 -11.001 -10.250 1.00 32.66 86 CYS A CA 1
ATOM 646 C C . CYS A 1 86 ? 41.666 -11.034 -11.027 1.00 32.66 86 CYS A C 1
ATOM 648 O O . CYS A 1 86 ? 41.681 -11.672 -12.109 1.00 32.66 86 CYS A O 1
#